Protein AF-A0A1F8T669-F1 (afdb_monomer)

Structure (mmCIF, N/CA/C/O backbone):
data_AF-A0A1F8T669-F1
#
_entry.id   AF-A0A1F8T669-F1
#
loop_
_atom_site.group_PDB
_atom_site.id
_atom_site.type_symbol
_atom_site.label_atom_id
_atom_site.label_alt_id
_atom_site.label_comp_id
_atom_site.label_asym_id
_atom_site.label_entity_id
_atom_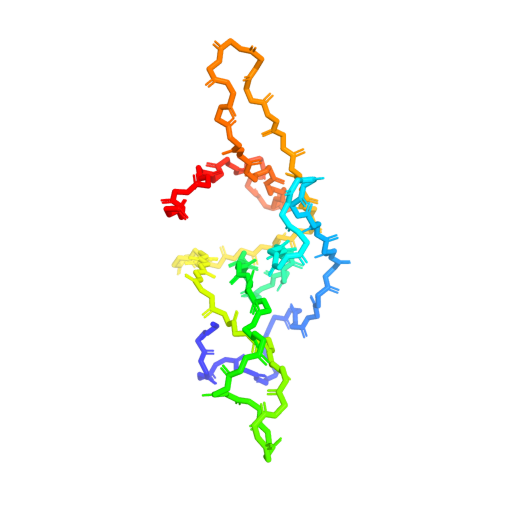site.label_seq_id
_atom_site.pdbx_PDB_ins_code
_atom_site.Cartn_x
_atom_site.Cartn_y
_atom_site.Cartn_z
_atom_site.occupancy
_atom_site.B_iso_or_equiv
_atom_site.auth_seq_id
_atom_site.auth_comp_id
_atom_site.auth_asym_id
_atom_site.auth_atom_id
_atom_site.pdbx_PDB_model_num
ATOM 1 N N . MET A 1 1 ? 8.269 -7.778 -2.983 1.00 68.50 1 MET A N 1
ATOM 2 C CA . MET A 1 1 ? 9.190 -7.468 -4.098 1.00 68.50 1 MET A CA 1
ATOM 3 C C . MET A 1 1 ? 9.709 -8.807 -4.578 1.00 68.50 1 MET A C 1
ATOM 5 O O . MET A 1 1 ? 9.732 -9.717 -3.758 1.00 68.50 1 MET A O 1
ATOM 9 N N . ASP A 1 2 ? 10.064 -8.970 -5.849 1.00 72.44 2 ASP A N 1
ATOM 10 C CA . ASP A 1 2 ? 10.810 -10.170 -6.232 1.00 72.44 2 ASP A CA 1
ATOM 11 C C . ASP A 1 2 ? 12.265 -10.009 -5.762 1.00 72.44 2 ASP A C 1
ATOM 13 O O . ASP A 1 2 ? 12.974 -9.092 -6.181 1.00 72.44 2 ASP A O 1
ATOM 17 N N . GLU A 1 3 ? 12.678 -10.866 -4.828 1.00 76.75 3 GLU A N 1
ATOM 18 C CA . GLU A 1 3 ? 13.998 -10.838 -4.193 1.00 76.75 3 GLU A CA 1
ATOM 19 C C . GLU A 1 3 ? 15.137 -10.991 -5.208 1.00 76.75 3 GLU A C 1
ATOM 21 O O . GLU A 1 3 ? 16.215 -10.433 -5.001 1.00 76.75 3 GLU A O 1
ATOM 26 N N . ALA A 1 4 ? 14.892 -11.664 -6.339 1.00 80.06 4 ALA A N 1
ATOM 27 C CA . ALA A 1 4 ? 15.875 -11.812 -7.408 1.00 80.06 4 ALA A CA 1
ATOM 28 C C . ALA A 1 4 ? 16.261 -10.468 -8.054 1.00 80.06 4 ALA A C 1
ATOM 30 O O . ALA A 1 4 ? 17.344 -10.345 -8.626 1.00 80.06 4 ALA A O 1
ATOM 31 N N . PHE A 1 5 ? 15.406 -9.450 -7.924 1.00 76.50 5 PHE A N 1
ATOM 32 C CA . PHE A 1 5 ? 15.606 -8.111 -8.478 1.00 76.50 5 PHE A CA 1
ATOM 33 C C . PHE A 1 5 ? 15.878 -7.057 -7.397 1.00 76.50 5 PHE A C 1
ATOM 35 O O .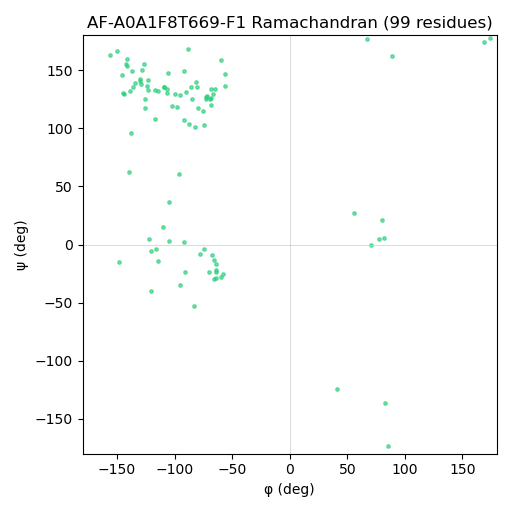 PHE A 1 5 ? 15.836 -5.865 -7.676 1.00 76.50 5 PHE A O 1
ATOM 42 N N . ALA A 1 6 ? 16.201 -7.465 -6.165 1.00 71.06 6 ALA A N 1
ATOM 43 C CA . ALA A 1 6 ? 16.371 -6.564 -5.022 1.00 71.06 6 ALA A CA 1
ATOM 44 C C . ALA A 1 6 ? 17.583 -5.612 -5.109 1.00 71.06 6 ALA A C 1
ATOM 46 O O . ALA A 1 6 ? 17.760 -4.747 -4.252 1.00 71.06 6 ALA A O 1
ATOM 47 N N . THR A 1 7 ? 18.480 -5.779 -6.083 1.00 69.56 7 THR A N 1
ATOM 48 C CA . THR A 1 7 ? 19.685 -4.948 -6.226 1.00 69.56 7 THR A CA 1
ATOM 49 C C . THR A 1 7 ? 20.018 -4.730 -7.692 1.00 69.56 7 THR A C 1
ATOM 51 O O . THR A 1 7 ? 20.113 -5.683 -8.454 1.00 69.56 7 THR A O 1
ATOM 54 N N . GLY A 1 8 ? 20.245 -3.473 -8.082 1.00 70.94 8 GLY A N 1
ATOM 55 C CA . GLY A 1 8 ? 20.653 -3.117 -9.446 1.00 70.94 8 GLY A CA 1
ATOM 56 C C . GLY A 1 8 ? 19.527 -3.118 -10.488 1.00 70.94 8 GLY A C 1
ATOM 57 O O . GLY A 1 8 ? 19.813 -2.886 -11.659 1.00 70.94 8 GLY A O 1
ATOM 58 N N . PHE A 1 9 ? 18.269 -3.331 -10.083 1.00 69.38 9 PHE A N 1
ATOM 59 C CA . PHE A 1 9 ? 17.102 -3.351 -10.969 1.00 69.38 9 PHE A CA 1
ATOM 60 C C . PHE A 1 9 ? 16.029 -2.366 -10.494 1.00 69.38 9 PHE A C 1
ATOM 62 O O . PHE A 1 9 ? 15.569 -2.452 -9.360 1.00 69.38 9 PHE A O 1
ATOM 69 N N . GLY A 1 10 ? 15.610 -1.455 -11.379 1.00 70.38 10 GLY A N 1
ATOM 70 C CA . GLY A 1 10 ? 14.556 -0.473 -11.102 1.00 70.38 10 GLY A CA 1
ATOM 71 C C . GLY A 1 10 ? 14.925 0.587 -10.055 1.00 70.38 10 GLY A C 1
ATOM 72 O O . GLY A 1 10 ? 16.005 0.573 -9.460 1.00 70.38 10 GLY A O 1
ATOM 73 N N . ALA A 1 11 ? 14.015 1.535 -9.832 1.00 80.38 11 ALA A N 1
ATOM 74 C CA . ALA A 1 11 ? 14.117 2.450 -8.701 1.00 80.38 11 ALA A CA 1
ATOM 75 C C . ALA A 1 11 ? 13.546 1.745 -7.465 1.00 80.38 11 ALA A C 1
ATOM 77 O O . ALA A 1 11 ? 12.334 1.647 -7.303 1.00 80.38 11 ALA A O 1
ATOM 78 N N . LEU A 1 12 ? 14.418 1.224 -6.600 1.00 82.56 12 LEU A N 1
ATOM 79 C CA . LEU A 1 12 ? 14.030 0.585 -5.337 1.00 82.56 12 LEU A CA 1
ATOM 80 C C . LEU A 1 12 ? 14.136 1.586 -4.185 1.00 82.56 12 LEU A C 1
ATOM 82 O O . LEU A 1 12 ? 14.901 1.409 -3.239 1.00 82.56 12 LEU A O 1
ATOM 86 N N . SER A 1 13 ? 13.363 2.667 -4.277 1.00 86.38 13 SER A N 1
ATOM 87 C CA . SER A 1 13 ? 13.183 3.642 -3.198 1.00 86.38 13 SER A CA 1
ATOM 88 C C . SER A 1 13 ? 11.702 3.910 -2.957 1.00 86.38 13 SER A C 1
ATOM 90 O O . SER A 1 13 ? 10.901 3.932 -3.887 1.00 86.38 13 SER A O 1
ATOM 92 N N . VAL A 1 14 ? 11.318 4.090 -1.695 1.00 92.25 14 VAL A N 1
ATOM 93 C CA . VAL A 1 14 ? 9.950 4.494 -1.357 1.00 92.25 14 VAL A CA 1
ATOM 94 C C . VAL A 1 14 ? 9.771 5.957 -1.747 1.00 92.25 14 VAL A C 1
ATOM 96 O O . VAL A 1 14 ? 10.549 6.800 -1.300 1.00 92.25 14 VAL A O 1
ATOM 99 N N . HIS A 1 15 ? 8.760 6.253 -2.565 1.00 96.12 15 HIS A N 1
ATOM 100 C CA . HIS A 1 15 ? 8.419 7.631 -2.913 1.00 96.12 15 HIS A CA 1
ATOM 101 C C . HIS A 1 15 ? 7.539 8.262 -1.834 1.00 96.12 15 HIS A C 1
ATOM 103 O O . HIS A 1 15 ? 7.860 9.326 -1.312 1.00 96.12 15 HIS A O 1
ATOM 109 N N . GLU A 1 16 ? 6.442 7.592 -1.480 1.00 96.88 16 GLU A N 1
ATOM 110 C CA . GLU A 1 16 ? 5.460 8.108 -0.530 1.00 96.88 16 GLU A CA 1
ATOM 111 C C . GLU A 1 16 ? 4.926 7.001 0.386 1.00 96.88 16 GLU A C 1
ATOM 113 O O . GLU A 1 16 ? 4.915 5.809 0.051 1.00 96.88 16 GLU A O 1
ATOM 118 N N . ILE A 1 17 ? 4.491 7.432 1.573 1.00 97.38 17 ILE A N 1
ATOM 119 C CA . ILE A 1 17 ? 3.741 6.640 2.541 1.00 97.38 17 ILE A CA 1
ATOM 120 C C . ILE A 1 17 ? 2.422 7.355 2.846 1.00 97.38 17 ILE A C 1
ATOM 122 O O . ILE A 1 17 ? 2.430 8.535 3.188 1.00 97.38 17 ILE A O 1
ATOM 126 N N . ALA A 1 18 ? 1.313 6.617 2.829 1.00 97.81 18 ALA A N 1
ATOM 127 C CA . ALA A 1 18 ? 0.024 7.071 3.344 1.00 97.81 18 ALA A CA 1
ATOM 128 C C . ALA A 1 18 ? -0.393 6.236 4.555 1.00 97.81 18 ALA A C 1
ATOM 130 O O . ALA A 1 18 ? -0.360 5.007 4.517 1.00 97.81 18 ALA A O 1
ATOM 131 N N . THR A 1 19 ? -0.821 6.892 5.628 1.00 97.25 19 THR A N 1
ATOM 132 C CA . THR A 1 19 ? -1.353 6.228 6.823 1.00 97.25 19 THR A CA 1
ATOM 133 C C . THR A 1 19 ? -2.867 6.067 6.726 1.00 97.25 19 THR A C 1
ATOM 135 O O . THR A 1 19 ? -3.559 6.880 6.108 1.00 97.25 19 THR A O 1
ATOM 138 N N . HIS A 1 20 ? -3.407 5.010 7.335 1.00 96.81 20 HIS A N 1
ATOM 139 C CA . HIS A 1 20 ? -4.853 4.842 7.424 1.00 96.81 20 HIS A CA 1
ATOM 140 C C . HIS A 1 20 ? -5.439 5.909 8.377 1.00 96.81 20 HIS A C 1
ATOM 142 O O . HIS A 1 20 ? -5.013 5.976 9.532 1.00 96.81 20 HIS A O 1
ATOM 148 N N . PRO A 1 21 ? -6.434 6.724 7.966 1.00 96.12 21 PRO A N 1
ATOM 149 C CA . PRO A 1 21 ? -6.856 7.890 8.754 1.00 96.12 21 PRO A CA 1
ATOM 150 C C . PRO A 1 21 ? -7.452 7.577 10.131 1.00 96.12 21 PRO A C 1
ATOM 152 O O . PRO A 1 21 ? -7.449 8.434 11.009 1.00 96.12 21 PRO A O 1
ATOM 155 N N . THR A 1 22 ? -7.979 6.365 10.325 1.00 95.25 22 THR A N 1
ATOM 156 C CA . THR A 1 22 ? -8.608 5.934 11.588 1.00 95.25 22 THR A CA 1
ATOM 157 C C . THR A 1 22 ? -7.968 4.694 12.218 1.00 95.25 22 THR A C 1
ATOM 159 O O . THR A 1 22 ? -8.490 4.191 13.206 1.00 95.25 22 THR A O 1
ATOM 162 N N . ASP A 1 23 ? -6.875 4.172 11.653 1.00 94.69 23 ASP A N 1
ATOM 163 C CA . ASP A 1 23 ? -6.158 3.014 12.206 1.00 94.69 23 ASP A CA 1
ATOM 164 C C . ASP A 1 23 ? -4.656 3.279 12.118 1.00 94.69 23 ASP A C 1
ATOM 166 O O . ASP A 1 23 ? -4.016 3.060 11.091 1.00 94.69 23 ASP A O 1
ATOM 170 N N . SER A 1 24 ? -4.084 3.762 13.218 1.00 94.00 24 SER A N 1
ATOM 171 C CA . SER A 1 24 ? -2.673 4.143 13.281 1.00 94.00 24 SER A CA 1
ATOM 172 C C . SER A 1 24 ? -1.713 2.968 13.118 1.00 94.00 24 SER A C 1
ATOM 174 O O . SER A 1 24 ? -0.524 3.189 12.907 1.00 94.00 24 SER A O 1
ATOM 176 N N . SER A 1 25 ? -2.196 1.725 13.204 1.00 94.88 25 SER A N 1
ATOM 177 C CA . SER A 1 25 ? -1.354 0.559 12.971 1.00 94.88 25 SER A CA 1
ATOM 178 C C . SER A 1 25 ? -1.117 0.303 11.485 1.00 94.88 25 SER A C 1
ATOM 180 O O . SER A 1 25 ? -0.314 -0.562 11.165 1.00 94.88 25 SER A O 1
ATOM 182 N N . ARG A 1 26 ? -1.781 1.007 10.557 1.00 95.81 26 ARG A N 1
ATOM 183 C CA . ARG A 1 26 ? -1.819 0.632 9.135 1.00 95.81 26 ARG A CA 1
ATOM 184 C C . ARG A 1 26 ? -1.334 1.748 8.225 1.00 95.81 26 ARG A C 1
ATOM 186 O O . ARG A 1 26 ? -1.707 2.910 8.385 1.00 95.81 26 ARG A O 1
ATOM 193 N N . PHE A 1 27 ? -0.522 1.382 7.240 1.00 97.44 27 PHE A N 1
ATOM 194 C CA . PHE A 1 27 ? 0.030 2.326 6.275 1.00 97.44 27 PHE A CA 1
ATOM 195 C C . PHE A 1 27 ? 0.426 1.639 4.968 1.00 97.44 27 PHE A C 1
ATOM 197 O O . PHE A 1 27 ? 0.546 0.417 4.893 1.00 97.44 27 PHE A O 1
ATOM 204 N N . TYR A 1 28 ? 0.603 2.441 3.927 1.00 97.88 28 TYR A N 1
ATOM 205 C CA . TYR A 1 28 ? 0.720 2.004 2.542 1.00 97.88 28 TYR A CA 1
ATOM 206 C C . TYR A 1 28 ? 1.841 2.755 1.845 1.00 97.88 28 TYR A C 1
ATOM 208 O O . TYR A 1 28 ? 2.081 3.911 2.175 1.00 97.88 28 TYR A O 1
ATOM 216 N N . SER A 1 29 ? 2.500 2.126 0.877 1.00 97.62 29 SER A N 1
ATOM 217 C CA . SER A 1 29 ? 3.641 2.701 0.167 1.00 97.62 29 SER A CA 1
ATOM 218 C C . SER A 1 29 ? 3.489 2.627 -1.343 1.00 97.62 29 SER A C 1
ATOM 220 O O . SER A 1 29 ? 3.116 1.580 -1.881 1.00 97.62 29 SER A O 1
ATOM 222 N N . SER A 1 30 ? 3.866 3.719 -2.009 1.00 97.31 30 SER A N 1
ATOM 223 C CA . SER A 1 30 ? 4.308 3.719 -3.401 1.00 97.31 30 SER A CA 1
ATOM 224 C C . SER A 1 30 ? 5.818 3.458 -3.445 1.00 97.31 30 SER A C 1
ATOM 226 O O . SER A 1 30 ? 6.636 4.320 -3.111 1.00 97.31 30 SER A O 1
ATOM 228 N N . TYR A 1 31 ? 6.201 2.235 -3.816 1.00 95.81 31 TYR A N 1
ATOM 229 C CA . TYR A 1 31 ? 7.596 1.796 -3.801 1.00 95.81 31 TYR A CA 1
ATOM 230 C C . TYR A 1 31 ? 8.210 1.740 -5.208 1.00 95.81 31 TYR A C 1
ATOM 232 O O . TYR A 1 31 ? 8.985 0.827 -5.468 1.00 95.81 31 TYR A O 1
ATOM 240 N N . TYR A 1 32 ? 7.873 2.660 -6.126 1.00 94.62 32 TYR A N 1
ATOM 241 C CA . TYR A 1 32 ? 8.336 2.648 -7.527 1.00 94.62 32 TYR A CA 1
ATOM 242 C C . TYR A 1 32 ? 8.331 1.221 -8.103 1.00 94.62 32 TYR A C 1
ATOM 244 O O . TYR A 1 32 ? 7.316 0.536 -7.992 1.00 94.62 32 TYR A O 1
ATOM 252 N N . SER A 1 33 ? 9.456 0.718 -8.623 1.00 93.56 33 SER A N 1
ATOM 253 C CA . SER A 1 33 ? 9.586 -0.638 -9.180 1.00 93.56 33 SER A CA 1
ATOM 254 C C . SER A 1 33 ? 9.383 -1.758 -8.150 1.00 93.56 33 SER A C 1
ATOM 256 O O . SER A 1 33 ? 9.140 -2.907 -8.502 1.00 93.56 33 SER A O 1
ATOM 258 N N . GLY A 1 34 ? 9.460 -1.431 -6.862 1.00 92.00 34 GLY A N 1
ATOM 259 C CA . GLY A 1 34 ? 9.108 -2.294 -5.741 1.00 92.00 34 GLY A CA 1
ATOM 260 C C . GLY A 1 34 ? 7.601 -2.484 -5.544 1.00 92.00 34 GLY A C 1
ATOM 261 O O . GLY A 1 34 ? 7.217 -3.294 -4.696 1.00 92.00 34 GLY A O 1
ATOM 262 N N . GLY A 1 35 ? 6.743 -1.816 -6.315 1.00 94.50 35 GLY A N 1
ATOM 263 C CA . GLY A 1 35 ? 5.296 -2.036 -6.316 1.00 94.50 35 GLY A CA 1
ATOM 264 C C . GLY A 1 35 ? 4.525 -1.259 -5.251 1.00 94.50 35 GLY A C 1
ATOM 265 O O . GLY A 1 35 ? 5.060 -0.431 -4.516 1.00 94.50 35 GLY A O 1
ATOM 266 N N . PHE A 1 36 ? 3.233 -1.555 -5.156 1.00 96.75 36 PHE A N 1
ATOM 267 C CA . PHE A 1 36 ? 2.390 -1.120 -4.051 1.00 96.75 36 PHE A CA 1
ATOM 268 C C . PHE A 1 36 ? 2.606 -2.047 -2.851 1.00 96.75 36 PHE A C 1
ATOM 270 O O . PHE A 1 36 ? 2.617 -3.273 -3.005 1.00 96.75 36 PHE A O 1
ATOM 277 N N . ARG A 1 37 ? 2.750 -1.486 -1.647 1.00 96.38 37 ARG A N 1
ATOM 278 C CA . ARG A 1 37 ? 2.938 -2.260 -0.408 1.00 96.38 37 ARG A CA 1
ATOM 279 C C . ARG A 1 37 ? 1.973 -1.799 0.675 1.00 96.38 37 ARG A C 1
ATOM 281 O O . ARG A 1 37 ? 1.751 -0.602 0.839 1.00 96.38 37 ARG A O 1
ATOM 288 N N . ALA A 1 38 ? 1.436 -2.746 1.433 1.00 96.81 38 ALA A N 1
ATOM 289 C CA . ALA A 1 38 ? 0.597 -2.510 2.598 1.00 96.81 38 ALA A CA 1
ATOM 290 C C . ALA A 1 38 ? 1.284 -3.071 3.841 1.00 96.81 38 ALA A C 1
ATOM 292 O O . ALA A 1 38 ? 1.736 -4.217 3.857 1.00 96.81 38 ALA A O 1
ATOM 293 N N . PHE A 1 39 ? 1.321 -2.275 4.899 1.00 96.44 39 PHE A N 1
ATOM 294 C CA . PHE A 1 39 ? 2.033 -2.583 6.127 1.00 96.44 39 PHE A CA 1
ATOM 295 C C . PHE A 1 39 ? 1.130 -2.467 7.349 1.00 96.44 39 PHE A C 1
ATOM 297 O O . PHE A 1 39 ? 0.145 -1.720 7.364 1.00 96.44 39 PHE A O 1
ATOM 304 N N . LYS A 1 40 ? 1.506 -3.201 8.398 1.00 95.31 40 LYS A N 1
ATOM 305 C CA . LYS A 1 40 ? 0.904 -3.106 9.723 1.00 95.31 40 LYS A CA 1
ATOM 306 C C . LYS A 1 40 ? 1.970 -3.060 10.816 1.00 95.31 40 LYS A C 1
ATOM 308 O O . LYS A 1 40 ? 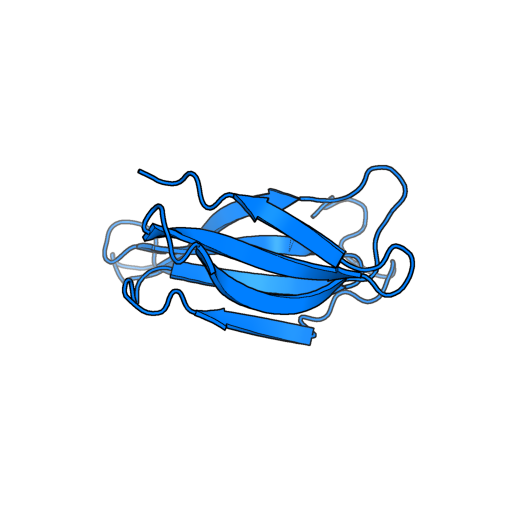2.932 -3.823 10.774 1.00 95.31 40 LYS A O 1
ATOM 313 N N . ILE A 1 41 ? 1.764 -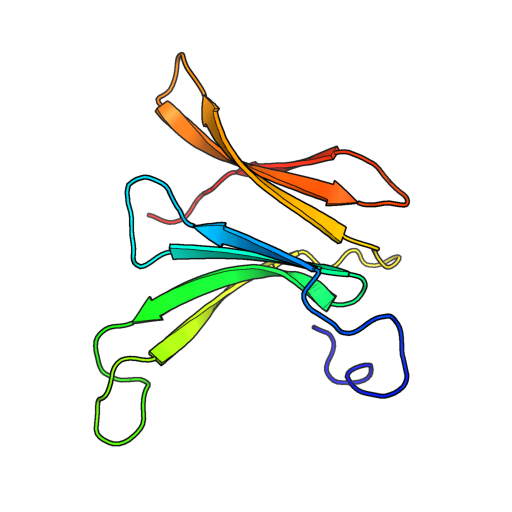2.214 11.817 1.00 95.44 41 ILE A N 1
ATOM 314 C CA . ILE A 1 41 ? 2.471 -2.249 13.094 1.00 95.44 41 ILE A CA 1
ATOM 315 C C . ILE A 1 41 ? 1.825 -3.344 13.940 1.00 95.44 41 ILE A C 1
ATOM 317 O O . ILE A 1 41 ? 0.634 -3.304 14.254 1.00 95.44 41 ILE A O 1
ATOM 321 N N . LYS A 1 42 ? 2.609 -4.359 14.285 1.00 93.00 42 LYS A N 1
ATOM 322 C CA . LYS A 1 42 ? 2.241 -5.377 15.264 1.00 93.00 42 LYS A CA 1
ATOM 323 C C . LYS A 1 42 ? 2.874 -4.994 16.590 1.00 93.00 42 LYS A C 1
ATOM 325 O O . LYS A 1 42 ? 4.094 -4.951 16.684 1.00 93.00 42 LYS A O 1
ATOM 330 N N . GLU A 1 43 ? 2.042 -4.756 17.598 1.00 91.81 43 GLU A N 1
ATOM 331 C CA . GLU A 1 43 ? 2.485 -4.307 18.926 1.00 91.81 43 GLU A CA 1
ATOM 332 C C . GLU A 1 43 ? 3.353 -5.334 19.661 1.00 91.81 43 GLU A C 1
ATOM 334 O O . GLU A 1 43 ? 4.193 -4.959 20.466 1.00 91.81 43 GLU A O 1
ATOM 339 N N . ASN A 1 44 ? 3.166 -6.630 19.391 1.00 87.81 44 ASN A N 1
ATOM 340 C CA . ASN A 1 44 ? 3.870 -7.701 20.091 1.00 87.81 44 ASN A CA 1
ATOM 341 C C . ASN A 1 44 ? 4.236 -8.850 19.145 1.00 87.81 44 ASN A C 1
ATOM 343 O O . ASN A 1 44 ? 3.539 -9.118 18.161 1.00 87.81 44 ASN A O 1
ATOM 347 N N . GLY A 1 45 ? 5.280 -9.595 19.519 1.00 80.12 45 GLY A N 1
ATOM 348 C CA . 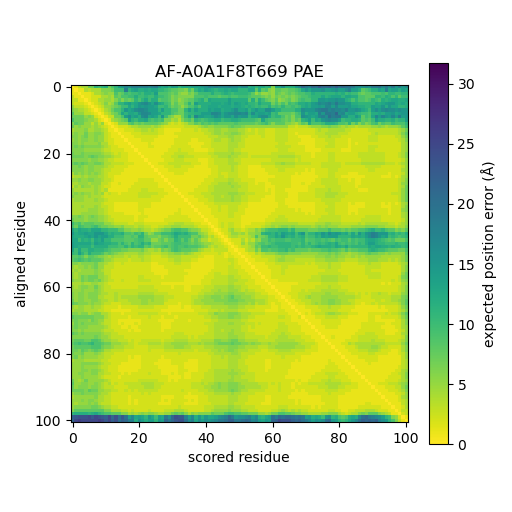GLY A 1 45 ? 5.543 -10.939 18.993 1.00 80.12 45 GLY A CA 1
ATOM 349 C C . GLY A 1 45 ? 6.202 -10.996 17.615 1.00 80.12 45 GLY A C 1
ATOM 350 O O . GLY A 1 45 ? 6.090 -12.018 16.940 1.00 80.12 45 GLY A O 1
ATOM 351 N N . CYS A 1 46 ? 6.863 -9.921 17.178 1.00 84.94 46 CYS A N 1
ATOM 352 C CA . CYS A 1 46 ? 7.581 -9.918 15.901 1.00 84.94 46 CYS A CA 1
ATOM 353 C C . CYS A 1 46 ? 8.842 -9.039 15.847 1.00 84.94 46 CYS A C 1
ATOM 355 O O . CYS A 1 46 ? 9.644 -9.217 14.934 1.00 84.94 46 CYS A O 1
ATOM 357 N N . GLY A 1 47 ? 9.046 -8.123 16.800 1.00 85.75 47 GLY A N 1
ATOM 358 C CA . GLY A 1 47 ? 10.315 -7.414 16.974 1.00 85.75 47 GLY A CA 1
ATOM 359 C C . GLY A 1 47 ? 11.282 -8.166 17.892 1.00 85.75 47 GLY A C 1
ATOM 360 O O . GLY A 1 47 ? 10.900 -9.115 18.584 1.00 85.75 47 GLY A O 1
ATOM 361 N N . SER A 1 48 ? 12.541 -7.723 17.920 1.00 86.75 48 SER A N 1
ATOM 362 C CA . SER A 1 48 ? 13.534 -8.197 18.892 1.00 86.75 48 SER A CA 1
ATOM 363 C C . SER A 1 48 ? 13.029 -7.977 20.319 1.00 86.75 48 SER A C 1
ATOM 365 O O . SER A 1 48 ? 12.461 -6.926 20.617 1.00 86.75 48 SER A O 1
ATOM 367 N N . ASP A 1 49 ? 13.212 -8.973 21.185 1.00 87.31 49 ASP A N 1
ATOM 368 C CA . ASP A 1 49 ? 12.815 -8.930 22.600 1.00 87.31 49 ASP A CA 1
ATOM 369 C C . ASP A 1 49 ? 11.323 -8.618 22.840 1.00 87.31 49 ASP A C 1
ATOM 371 O O . ASP A 1 49 ? 10.938 -8.086 23.879 1.00 87.31 49 ASP A O 1
ATOM 375 N N . GLY A 1 50 ? 10.461 -8.962 21.874 1.00 84.81 50 GLY A N 1
ATOM 376 C CA . GLY A 1 50 ? 9.015 -8.753 21.965 1.00 84.81 50 GLY A CA 1
ATOM 377 C C . GLY A 1 50 ? 8.549 -7.340 21.610 1.00 84.81 50 GLY A C 1
ATOM 378 O O . GLY A 1 50 ? 7.354 -7.076 21.722 1.00 84.81 50 GLY A O 1
ATOM 379 N N . ALA A 1 51 ? 9.449 -6.463 21.153 1.00 90.69 51 ALA A N 1
ATOM 380 C CA . ALA A 1 51 ? 9.117 -5.105 20.734 1.00 90.69 51 ALA A CA 1
ATOM 381 C C . ALA A 1 51 ? 8.104 -5.065 19.567 1.00 90.69 51 ALA A C 1
ATOM 383 O O . ALA A 1 51 ? 8.009 -6.033 18.792 1.00 90.69 51 ALA A O 1
ATOM 384 N N . PRO A 1 52 ? 7.393 -3.933 19.388 1.00 93.06 52 PRO A N 1
ATOM 385 C CA . PRO A 1 52 ? 6.599 -3.699 18.195 1.00 93.06 52 PRO A CA 1
ATOM 386 C C . PRO A 1 52 ? 7.444 -3.811 16.927 1.00 93.06 52 PRO A C 1
ATOM 388 O O . PRO A 1 52 ? 8.622 -3.445 16.910 1.00 93.06 52 PRO A O 1
ATOM 391 N N . CYS A 1 53 ? 6.838 -4.283 15.844 1.00 94.31 53 CYS A N 1
ATOM 392 C CA . CYS A 1 53 ? 7.500 -4.340 14.548 1.00 94.31 53 CYS A CA 1
ATOM 393 C C . CYS A 1 53 ? 6.552 -3.980 13.405 1.00 94.31 53 CYS A C 1
ATOM 395 O O . CYS A 1 53 ? 5.329 -4.077 13.521 1.00 94.31 53 CYS A O 1
ATOM 397 N N . ILE A 1 54 ? 7.137 -3.594 12.275 1.00 94.56 54 ILE A N 1
ATOM 398 C CA . ILE A 1 54 ? 6.420 -3.406 11.017 1.00 94.56 54 ILE A CA 1
ATOM 399 C C . ILE A 1 54 ? 6.436 -4.727 10.255 1.00 94.56 54 ILE A C 1
ATOM 401 O O . ILE A 1 54 ? 7.491 -5.330 10.069 1.00 94.56 54 ILE A O 1
ATOM 405 N N . VAL A 1 55 ? 5.272 -5.149 9.773 1.00 94.50 55 VAL A N 1
ATOM 406 C CA . VAL A 1 55 ? 5.136 -6.289 8.865 1.00 94.50 55 VAL A CA 1
ATOM 407 C C . VAL A 1 55 ? 4.438 -5.868 7.581 1.00 94.50 55 VAL A C 1
ATOM 409 O O . VAL A 1 55 ? 3.482 -5.094 7.614 1.00 94.50 55 VAL A O 1
ATOM 412 N N . GLU A 1 56 ? 4.887 -6.401 6.447 1.00 94.31 56 GLU A N 1
ATOM 413 C CA . GLU A 1 56 ? 4.121 -6.341 5.201 1.00 94.31 56 GLU A CA 1
ATOM 414 C C . GLU A 1 56 ? 2.917 -7.287 5.324 1.00 94.31 56 GLU A C 1
ATOM 416 O O . GLU A 1 56 ? 3.058 -8.448 5.707 1.00 94.31 56 GLU A O 1
ATOM 421 N N . VAL A 1 57 ? 1.719 -6.772 5.058 1.00 94.19 57 VAL A N 1
ATOM 422 C CA . VAL A 1 57 ? 0.446 -7.512 5.151 1.00 94.19 57 VAL A CA 1
ATOM 423 C C . VAL A 1 57 ? -0.250 -7.657 3.802 1.00 94.19 57 VAL A C 1
ATOM 425 O O . VAL A 1 57 ? -1.284 -8.312 3.706 1.00 94.19 57 VAL A O 1
ATOM 428 N N . GLY A 1 58 ? 0.314 -7.058 2.758 1.00 94.19 58 GLY A N 1
ATOM 429 C CA . GLY A 1 58 ? -0.185 -7.155 1.400 1.00 94.19 58 GLY A CA 1
ATOM 430 C C . GLY A 1 58 ? 0.592 -6.250 0.458 1.00 94.19 58 GLY A C 1
ATOM 431 O O . GLY A 1 58 ? 1.475 -5.495 0.861 1.00 94.19 58 GLY A O 1
ATOM 432 N N . GLY A 1 59 ? 0.235 -6.310 -0.813 1.00 94.06 59 GLY A N 1
ATOM 433 C CA . GLY A 1 59 ? 0.846 -5.494 -1.845 1.00 94.06 59 GLY A CA 1
ATOM 434 C C . GLY A 1 59 ? 0.444 -5.974 -3.226 1.00 94.06 59 GLY A C 1
ATOM 435 O O . GLY A 1 59 ? -0.214 -7.005 -3.376 1.00 94.06 59 GLY A O 1
ATOM 436 N N . TYR A 1 60 ? 0.859 -5.218 -4.229 1.00 94.56 60 TYR A N 1
ATOM 437 C CA . TYR A 1 60 ? 0.692 -5.571 -5.628 1.00 94.56 60 TYR A CA 1
ATOM 438 C C . TYR A 1 60 ? 1.966 -5.210 -6.387 1.00 94.56 60 TYR A C 1
ATOM 440 O O . TYR A 1 60 ? 2.516 -4.121 -6.220 1.00 94.56 60 TYR A O 1
ATOM 448 N N . LEU A 1 61 ? 2.444 -6.153 -7.190 1.00 93.38 61 LEU A N 1
ATOM 449 C CA . LEU A 1 61 ? 3.559 -5.984 -8.111 1.00 93.38 61 LEU A CA 1
ATOM 450 C C . LEU A 1 61 ? 3.037 -6.417 -9.473 1.00 93.38 61 LEU A C 1
ATOM 452 O O . LEU A 1 61 ? 2.616 -7.567 -9.618 1.00 93.38 61 LEU A O 1
ATOM 456 N N . ASP A 1 62 ? 3.007 -5.495 -10.428 1.00 91.50 62 ASP A N 1
ATOM 457 C CA . ASP A 1 62 ? 2.502 -5.826 -11.752 1.00 91.50 62 ASP A CA 1
ATOM 458 C C . ASP A 1 62 ? 3.470 -6.799 -12.452 1.00 91.50 62 ASP A C 1
ATOM 460 O O . ASP A 1 62 ? 4.682 -6.561 -12.426 1.00 91.50 62 ASP A O 1
ATOM 464 N N . PRO A 1 63 ? 2.985 -7.890 -13.078 1.00 89.31 63 PRO A N 1
ATOM 465 C CA . PRO A 1 63 ? 3.843 -8.829 -13.799 1.00 89.31 63 PRO A CA 1
ATOM 466 C C . PRO A 1 63 ? 4.666 -8.199 -14.929 1.00 89.31 63 PRO A C 1
ATOM 468 O O . PRO A 1 63 ? 5.706 -8.745 -15.295 1.00 89.31 63 PRO A O 1
ATOM 471 N N . LEU A 1 64 ? 4.207 -7.081 -15.499 1.00 89.31 64 LEU A N 1
ATOM 472 C CA . LEU A 1 64 ? 4.916 -6.337 -16.542 1.00 89.31 64 LEU A CA 1
ATOM 473 C C . LEU A 1 64 ? 5.814 -5.225 -15.979 1.00 89.31 64 LEU A C 1
ATOM 475 O O . LEU A 1 64 ? 6.479 -4.531 -16.747 1.00 89.31 64 LEU A O 1
ATOM 479 N N . GLY A 1 65 ? 5.876 -5.091 -14.654 1.00 89.50 65 GLY A N 1
ATOM 480 C CA . GLY A 1 65 ? 6.551 -4.000 -13.969 1.00 89.50 65 GLY A CA 1
ATOM 481 C C . GLY A 1 65 ? 5.634 -2.802 -13.743 1.00 89.50 65 GLY A C 1
ATOM 482 O O . GLY A 1 65 ? 4.569 -2.668 -14.342 1.00 89.50 65 GLY A O 1
ATOM 483 N N . ASN A 1 66 ? 6.050 -1.938 -12.826 1.00 92.62 66 ASN A N 1
ATOM 484 C CA . ASN A 1 66 ? 5.301 -0.754 -12.441 1.00 92.62 66 ASN A CA 1
ATOM 485 C C . ASN A 1 66 ? 6.271 0.362 -12.000 1.00 92.62 66 ASN A C 1
ATOM 487 O O . ASN A 1 66 ? 7.438 0.106 -11.688 1.00 92.62 66 ASN A O 1
ATOM 491 N N . ASP A 1 67 ? 5.754 1.579 -11.894 1.00 94.88 67 ASP A N 1
ATOM 492 C CA . ASP A 1 67 ? 6.452 2.778 -11.434 1.00 94.88 67 ASP A CA 1
ATOM 493 C C . ASP A 1 67 ? 5.521 3.614 -10.530 1.00 94.88 67 ASP A C 1
ATOM 495 O O . ASP A 1 67 ? 5.137 4.748 -10.840 1.00 94.88 67 ASP A O 1
ATOM 499 N N . PHE A 1 68 ? 5.103 3.020 -9.399 1.00 97.06 68 PHE A N 1
ATOM 500 C CA . PHE A 1 68 ? 4.195 3.667 -8.445 1.00 97.06 68 PHE A CA 1
ATOM 501 C C . PHE A 1 68 ? 4.894 4.836 -7.759 1.00 97.06 68 PHE A C 1
ATOM 503 O O . PHE A 1 68 ? 5.923 4.650 -7.112 1.00 97.06 68 PHE A O 1
ATOM 510 N N . TRP A 1 69 ? 4.288 6.019 -7.814 1.00 97.00 69 TRP A N 1
ATOM 511 C CA . TRP A 1 69 ? 4.851 7.220 -7.200 1.00 97.00 69 TRP A CA 1
ATOM 512 C C . TRP A 1 69 ? 3.930 7.837 -6.146 1.00 97.00 69 TRP A C 1
ATOM 514 O O . TRP A 1 69 ? 4.408 8.160 -5.071 1.00 97.00 69 TRP A O 1
ATOM 524 N N . GLY A 1 70 ? 2.614 7.896 -6.350 1.00 97.69 70 GLY A N 1
ATOM 525 C CA . GLY A 1 70 ? 1.699 8.478 -5.361 1.00 97.69 70 GLY A CA 1
ATOM 526 C C . GLY A 1 70 ? 0.887 7.423 -4.620 1.00 97.69 70 GLY A C 1
ATOM 527 O O . GLY A 1 70 ? 0.511 6.412 -5.218 1.00 97.69 70 GLY A O 1
ATOM 528 N N . VAL A 1 71 ? 0.562 7.671 -3.354 1.00 98.31 71 VAL A N 1
ATOM 529 C CA . VAL A 1 71 ? -0.361 6.841 -2.570 1.00 98.31 71 VAL A CA 1
ATOM 530 C C . VAL A 1 71 ? -1.205 7.702 -1.628 1.00 98.31 71 VAL A C 1
ATOM 532 O O . VAL A 1 71 ? -0.684 8.513 -0.876 1.00 98.31 71 VAL A O 1
ATOM 535 N N . GLN A 1 72 ? -2.528 7.522 -1.635 1.00 98.00 72 GLN A N 1
ATOM 536 C CA . GLN A 1 72 ? -3.434 8.247 -0.742 1.00 98.00 72 GLN A CA 1
ATOM 537 C C . GLN A 1 72 ? -4.630 7.395 -0.313 1.00 98.00 72 GLN A C 1
ATOM 539 O O . GLN A 1 72 ? -5.157 6.589 -1.075 1.00 98.00 72 GLN A O 1
ATOM 544 N N . MET A 1 73 ? -5.093 7.605 0.918 1.00 97.62 73 MET A N 1
ATOM 545 C CA . MET A 1 73 ? -6.316 6.994 1.433 1.00 97.62 73 MET A CA 1
ATOM 546 C C . MET A 1 73 ? -7.548 7.816 1.059 1.00 97.62 73 MET A C 1
ATOM 548 O O . MET A 1 73 ? -7.570 9.034 1.229 1.00 97.62 73 MET A O 1
ATOM 552 N N . TRP A 1 74 ? -8.603 7.137 0.616 1.00 97.88 74 TRP A N 1
ATOM 553 C CA . TRP A 1 74 ? -9.896 7.748 0.326 1.00 97.88 74 TRP A CA 1
ATOM 554 C C . TRP A 1 74 ? -11.035 6.893 0.877 1.00 97.88 74 TRP A C 1
ATOM 556 O O . TRP A 1 74 ? -11.034 5.672 0.722 1.00 97.88 74 TRP A O 1
ATOM 566 N N . GLN A 1 75 ? -1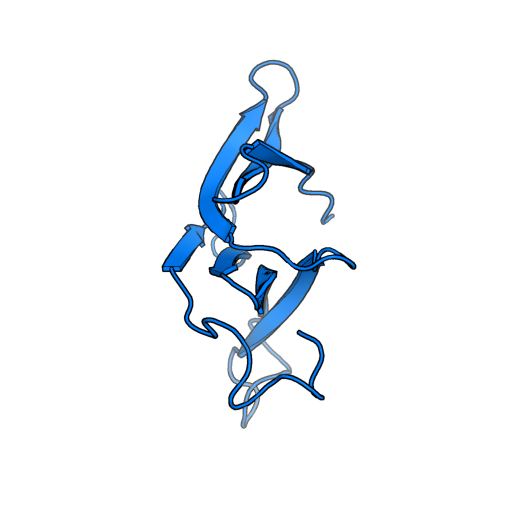2.019 7.529 1.513 1.00 97.56 75 GLN A N 1
ATOM 567 C CA . GLN A 1 75 ? -13.219 6.847 1.983 1.00 97.56 75 GLN A CA 1
ATOM 568 C C . GLN A 1 75 ? -14.360 7.061 1.002 1.00 97.56 75 GLN A C 1
ATOM 570 O O . GLN A 1 75 ? -14.694 8.195 0.657 1.00 97.56 75 GLN A O 1
ATOM 575 N N . HIS A 1 76 ? -15.013 5.974 0.610 1.00 96.31 76 HIS A N 1
ATOM 576 C CA . HIS A 1 76 ? -16.202 6.064 -0.213 1.00 96.31 76 HIS A CA 1
ATOM 577 C C . HIS A 1 76 ? -17.359 6.690 0.575 1.00 96.31 76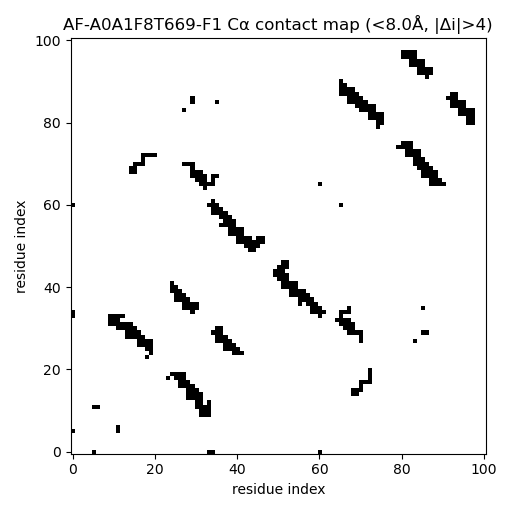 HIS A C 1
ATOM 579 O O . HIS A 1 76 ? -17.798 6.106 1.571 1.00 96.31 76 HIS A O 1
ATOM 585 N N . PRO A 1 77 ? -17.911 7.836 0.132 1.00 96.56 77 PRO A N 1
ATOM 586 C CA . PRO A 1 77 ? -18.798 8.657 0.954 1.00 96.56 77 PRO A CA 1
ATOM 587 C C . PRO A 1 77 ? -20.122 7.967 1.295 1.00 96.56 77 PRO A C 1
ATOM 589 O O . PRO A 1 77 ? -20.687 8.219 2.352 1.00 96.56 77 PRO A O 1
ATOM 592 N N . ALA A 1 78 ? -20.615 7.079 0.425 1.00 96.88 78 ALA A N 1
ATOM 593 C CA . ALA A 1 78 ? -21.896 6.405 0.645 1.00 96.88 78 ALA A CA 1
ATOM 594 C C . ALA A 1 78 ? -21.784 5.070 1.399 1.00 96.88 78 ALA A C 1
ATOM 596 O O . ALA A 1 78 ? -22.762 4.626 1.987 1.00 96.88 78 ALA A O 1
ATOM 597 N N . SER A 1 79 ? -20.624 4.405 1.365 1.00 95.94 79 SER A N 1
ATOM 598 C CA . SER A 1 79 ? -20.463 3.060 1.951 1.00 95.94 79 SER A CA 1
ATOM 599 C C . SER A 1 79 ? -19.514 3.029 3.142 1.00 95.94 79 SER A C 1
ATOM 601 O O . SER A 1 79 ? -19.459 2.024 3.842 1.00 95.94 79 SER A O 1
ATOM 603 N N . GLY A 1 80 ? -18.730 4.089 3.355 1.00 95.19 80 GLY A N 1
ATOM 604 C CA . GLY A 1 80 ? -17.686 4.129 4.374 1.00 95.19 80 GLY A CA 1
ATOM 605 C C . GLY A 1 80 ? -16.474 3.241 4.069 1.00 95.19 80 GLY A C 1
ATOM 606 O O . GLY A 1 80 ? -15.536 3.221 4.863 1.00 95.19 80 GLY A O 1
ATOM 607 N N . GLN A 1 81 ? -16.459 2.522 2.938 1.00 95.69 81 GLN A N 1
ATOM 608 C CA . GLN A 1 81 ? -15.346 1.655 2.550 1.00 95.69 8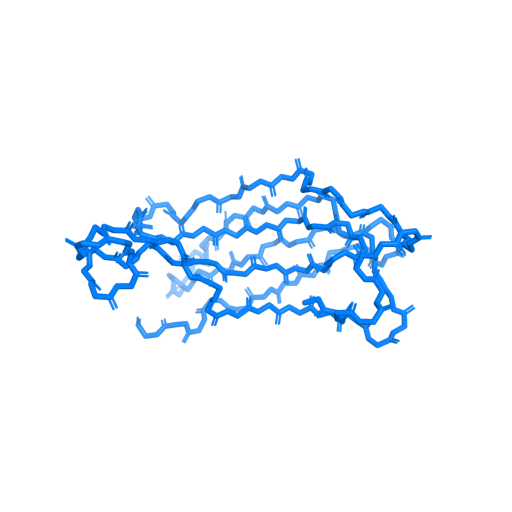1 GLN A CA 1
ATOM 609 C C . GLN A 1 81 ? -14.100 2.488 2.247 1.00 95.69 81 GLN A C 1
ATOM 611 O O . GLN A 1 81 ? -14.147 3.412 1.435 1.00 95.69 81 GLN A O 1
ATOM 616 N N . TRP A 1 82 ? -12.979 2.106 2.848 1.00 96.88 82 TRP A N 1
ATOM 617 C CA . TRP A 1 82 ? -11.678 2.687 2.554 1.00 96.88 82 TRP A CA 1
ATOM 618 C C . TRP A 1 82 ? -11.053 2.075 1.301 1.00 96.88 82 TRP A C 1
ATOM 620 O O . TRP A 1 82 ? -11.121 0.865 1.067 1.00 96.88 82 TRP A O 1
ATOM 630 N N . TYR A 1 83 ? -10.435 2.931 0.505 1.00 97.50 83 TYR A N 1
ATOM 631 C CA . TYR A 1 83 ? -9.657 2.574 -0.667 1.00 97.50 83 TYR A CA 1
ATOM 632 C C . TYR A 1 83 ? -8.291 3.232 -0.581 1.00 97.50 83 TYR A C 1
ATOM 634 O O . TYR A 1 83 ? -8.144 4.327 -0.029 1.00 97.50 83 TYR A O 1
ATOM 642 N N . VAL A 1 84 ? -7.313 2.570 -1.181 1.00 98.06 84 VAL A N 1
ATOM 643 C CA . VAL A 1 84 ? -6.000 3.142 -1.435 1.00 98.06 84 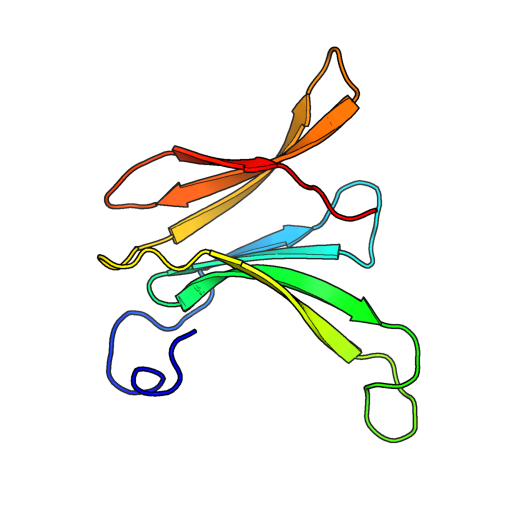VAL A CA 1
ATOM 644 C C . VAL A 1 84 ? -5.948 3.542 -2.902 1.00 98.06 84 VAL A C 1
ATOM 646 O O . VAL A 1 84 ? -6.118 2.707 -3.790 1.00 98.06 84 VAL A O 1
ATOM 649 N N . LEU A 1 85 ? -5.753 4.832 -3.144 1.00 98.25 85 LEU A N 1
ATOM 650 C CA . LEU A 1 85 ? -5.535 5.413 -4.459 1.00 98.25 85 LEU A CA 1
ATOM 651 C C . LEU A 1 85 ? -4.028 5.454 -4.693 1.00 98.25 85 LEU A C 1
ATOM 653 O O . LEU A 1 85 ? -3.333 6.250 -4.067 1.00 98.25 85 LEU A O 1
ATOM 657 N N . ALA A 1 86 ? -3.521 4.580 -5.556 1.00 98.06 86 ALA A N 1
ATOM 658 C CA . ALA A 1 86 ? -2.116 4.563 -5.938 1.00 98.06 86 ALA A CA 1
ATOM 659 C C . ALA A 1 86 ? -1.973 5.099 -7.361 1.00 98.06 86 ALA A C 1
ATOM 661 O O . ALA A 1 86 ? -2.729 4.708 -8.248 1.00 98.06 86 ALA A O 1
ATOM 662 N N . SER A 1 87 ? -1.015 5.991 -7.594 1.00 97.94 87 SER A N 1
ATOM 663 C CA . SER A 1 87 ? -0.717 6.475 -8.942 1.00 97.94 87 SER A CA 1
ATOM 664 C C . SER A 1 87 ? 0.588 5.886 -9.443 1.00 97.94 87 SER A C 1
ATOM 666 O O . SER A 1 87 ? 1.612 5.921 -8.760 1.00 97.94 87 SER A O 1
ATOM 668 N N . ASP A 1 88 ? 0.520 5.348 -10.645 1.00 97.25 88 ASP A N 1
ATOM 669 C CA . ASP A 1 88 ? 1.610 4.759 -11.395 1.00 97.25 88 ASP A CA 1
ATOM 670 C C . ASP A 1 88 ? 1.953 5.668 -12.575 1.00 97.25 88 ASP A C 1
ATOM 672 O O . ASP A 1 88 ? 1.059 6.192 -13.247 1.00 97.25 88 ASP A O 1
ATOM 676 N N . ARG A 1 89 ? 3.245 5.905 -12.805 1.00 95.62 89 ARG A N 1
ATOM 677 C CA . ARG A 1 89 ? 3.696 6.851 -13.834 1.00 95.62 89 ARG A CA 1
ATOM 678 C C . ARG A 1 89 ? 3.449 6.349 -15.255 1.00 95.62 89 ARG A C 1
ATOM 680 O O . ARG A 1 89 ? 3.315 7.179 -16.153 1.00 95.62 89 ARG A O 1
ATOM 687 N N . ASP A 1 90 ? 3.333 5.037 -15.435 1.00 94.62 90 ASP A N 1
ATOM 688 C CA . ASP A 1 90 ? 3.142 4.408 -16.740 1.00 94.62 90 ASP A CA 1
ATOM 689 C C . ASP A 1 90 ? 1.660 4.141 -17.036 1.00 94.62 90 ASP A C 1
ATOM 691 O O . ASP A 1 90 ? 1.214 4.253 -18.178 1.00 94.62 90 ASP A O 1
ATOM 695 N N . SER A 1 91 ? 0.879 3.809 -16.006 1.00 95.38 91 SER A N 1
ATOM 696 C CA . SER A 1 91 ? -0.493 3.300 -16.150 1.00 95.38 91 SER A CA 1
ATOM 697 C C . SER A 1 91 ? -1.578 4.143 -15.466 1.00 95.38 91 SER A C 1
ATOM 699 O O . SER A 1 91 ? -2.769 3.901 -15.672 1.00 95.38 91 SER A O 1
ATOM 701 N N . GLY A 1 92 ? -1.209 5.182 -14.715 1.00 97.00 92 GLY A N 1
ATOM 702 C CA . GLY A 1 92 ? -2.154 6.109 -14.097 1.00 97.00 92 GLY A CA 1
ATOM 703 C C . GLY A 1 92 ? -2.727 5.606 -12.769 1.00 97.00 92 GLY A C 1
ATOM 704 O O . GLY A 1 92 ? -1.991 5.164 -11.892 1.00 97.00 92 GLY A O 1
ATOM 705 N N . LEU A 1 93 ? -4.039 5.760 -12.560 1.00 97.69 93 LEU A N 1
ATOM 706 C CA . LEU A 1 93 ? -4.678 5.502 -11.264 1.00 97.69 93 LEU A CA 1
ATOM 707 C C . LEU A 1 93 ? -5.029 4.022 -11.070 1.00 97.69 93 LEU A C 1
ATOM 709 O O . LEU A 1 93 ? -5.828 3.458 -11.816 1.00 97.69 93 LEU A O 1
ATOM 713 N N . TRP A 1 94 ? -4.541 3.462 -9.969 1.00 97.75 94 TRP A N 1
ATOM 714 C CA . TRP A 1 94 ? -4.926 2.167 -9.427 1.00 97.75 94 TRP A CA 1
ATOM 715 C C . TRP A 1 94 ? -5.731 2.355 -8.144 1.00 97.75 94 TRP A C 1
ATOM 717 O O . TRP A 1 94 ? -5.380 3.155 -7.275 1.00 97.75 94 TRP A O 1
ATOM 727 N N . ILE A 1 95 ? -6.822 1.600 -8.019 1.00 97.62 95 ILE A N 1
ATOM 728 C CA . ILE A 1 95 ? -7.713 1.656 -6.860 1.00 97.62 95 ILE A CA 1
ATOM 729 C C . ILE A 1 95 ? -7.687 0.296 -6.178 1.00 97.62 95 ILE A C 1
ATOM 731 O O . ILE A 1 95 ? -8.262 -0.674 -6.672 1.00 97.62 95 ILE A O 1
ATOM 735 N N . PHE A 1 96 ? -7.047 0.235 -5.017 1.00 96.81 96 PHE A N 1
ATOM 736 C CA . PHE A 1 96 ? -7.041 -0.960 -4.187 1.00 96.81 96 PHE A CA 1
ATOM 737 C C . PHE A 1 96 ? -8.130 -0.847 -3.132 1.00 96.81 96 PHE A C 1
ATOM 739 O O . PHE A 1 96 ? -8.221 0.145 -2.404 1.00 96.81 96 PHE A O 1
ATOM 746 N N . ARG A 1 97 ? -8.972 -1.876 -3.030 1.00 95.56 97 ARG A N 1
ATOM 747 C CA . ARG A 1 97 ? -9.891 -1.988 -1.901 1.00 95.56 97 ARG A CA 1
ATOM 748 C C . ARG A 1 97 ? -9.092 -2.373 -0.669 1.00 95.56 97 ARG A C 1
ATOM 750 O O . ARG A 1 97 ? -8.411 -3.398 -0.672 1.00 95.56 97 ARG A O 1
ATOM 757 N N . ASP A 1 98 ? -9.247 -1.599 0.395 1.00 92.56 98 ASP A N 1
ATOM 758 C CA . ASP A 1 98 ? -8.758 -2.032 1.687 1.00 92.56 98 ASP A CA 1
ATOM 759 C C . ASP A 1 98 ? -9.683 -3.128 2.244 1.00 92.56 98 ASP A C 1
ATOM 761 O O . ASP A 1 98 ? -10.812 -2.866 2.661 1.00 92.56 98 ASP A O 1
ATOM 765 N N . THR A 1 99 ? -9.232 -4.378 2.145 1.00 84.38 99 THR A N 1
ATOM 766 C CA . THR A 1 99 ? -10.019 -5.587 2.454 1.00 84.38 99 THR A CA 1
ATOM 767 C C . THR A 1 99 ? -9.643 -6.232 3.779 1.00 84.38 99 THR A C 1
ATOM 769 O O . THR A 1 99 ? -10.182 -7.286 4.118 1.00 84.38 99 THR A O 1
ATOM 772 N N . THR A 1 100 ? -8.722 -5.627 4.522 1.00 63.78 100 THR A N 1
ATOM 773 C CA . THR A 1 100 ? -8.284 -6.185 5.801 1.00 63.78 100 THR A CA 1
ATOM 774 C C . THR A 1 100 ? -9.468 -6.183 6.786 1.00 63.78 100 THR A C 1
ATOM 776 O O . THR A 1 100 ? -10.168 -5.169 6.827 1.00 63.78 100 THR A O 1
ATOM 779 N N . PRO A 1 101 ? -9.731 -7.281 7.530 1.00 46.47 101 PRO A N 1
ATOM 780 C CA . PRO A 1 101 ? -10.772 -7.315 8.560 1.00 46.47 101 PRO A CA 1
ATOM 781 C C . PRO A 1 101 ? -10.609 -6.219 9.615 1.00 46.47 101 PRO A C 1
ATOM 783 O O . PRO A 1 101 ? -9.440 -5.910 9.958 1.00 46.47 101 PRO A O 1
#

pLDDT: mean 91.25, std 9.29, range [46.47, 98.31]

Nearest PDB structures (foldseek):
  9fd2-assembly1_a  TM=5.828E-01  e=1.075E-01  Homo sapiens
  6u42-assembly1_5M  TM=5.549E-01  e=3.897E-01  Chlamydomonas reinhardtii
  4buj-assembly2_H  TM=4.869E-01  e=7.032E-01  Saccharomyces cerevisiae S288C
  4a0l-assembly2_C  TM=5.095E-01  e=5.124E+00  Homo sapiens
  3ei1-assembly1_A  TM=4.538E-01  e=4.856E+00  Homo sapiens

Radius of gyration: 14.42 Å; Cα contacts (8 Å, |Δi|>4): 220; chains: 1; bounding box: 42×20×39 Å

Solvent-accessible surface area (backbone atoms only — not comparable to full-atom values): 5771 Å² total; per-residue (Å²): 112,65,73,92,46,72,69,97,46,74,56,79,51,75,65,32,74,25,61,43,95,90,40,88,46,32,35,33,34,7,19,17,51,48,14,42,40,31,36,33,55,39,73,57,80,72,26,79,97,47,34,56,29,82,39,80,77,50,66,49,69,55,95,87,59,50,42,22,46,41,43,40,72,46,64,40,88,90,76,68,49,48,31,39,44,33,32,26,79,85,79,41,81,43,80,43,75,65,75,78,131

Secondary structure (DSSP, 8-state):
--GGGTTTSS--S--EEEEETTEEEEEEEE-BTT-EEEEEEESSSSSGGG--EEEEEEEE--TT---EEEEEEEE-TTT--EEEEEEETTTEEEEEE----

Mean predicted aligned error: 4.41 Å

Sequence (101 aa):
MDEAFATGFGALSVHEIATHPTDSSRFYSSYYSGGFRAFKIKENGCGSDGAPCIVEVGGYLDPLGNDFWGVQMWQHPASGQWYVLASDRDSGLWIFRDTTP

Foldseek 3Di:
DPPVQCPPHWQQAWQDKEADPPDNQKIWTQRFQVFIWIKGWDCADPDPPGHIDIDTPDTDADPVTWGWRDWYWDADPPPRWIWIWIQTPVPGTDIHGPPDD